Protein AF-A0A967K1J8-F1 (afdb_monomer_lite)

Sequence (116 aa):
ISIGDIRRVLVDDLGLTPDRAVLALVSGEAIGPVQGGARALARAIVLSADTVMMPAFTYQTQVVPQVGPPQNALAYGEGSAQNSRATFFRPGLSVHPDCGSVAEALRCEKGVLRSL

Radius of gyration: 17.75 Å; chains: 1; bounding box: 37×30×50 Å

Foldseek 3Di:
DELVVLLCCCCVVVVQAQADADEDQDDQVVVPDYDVGLLSNLVSVVVRYNHYHYDQDDCLQDAAAQDDDPDPPGDHNPGPVSNVRRDDDDLPDHRDCVSPPNSRSNSPDPPDDDDD

pLDDT: mean 94.14, std 2.54, range [81.38, 97.88]

Secondary structure (DSSP, 8-state):
--HHHHHHHHHHTT---TT-EEE----HHHH---TTHHHHHHHHHHTTSSEEE-----GGG----SS--TTSS--TTTTHHHHTTPPPP-TTSPPPGGG-HHHHHHHTSTT-----

Structure (mmCIF, N/CA/C/O backbone):
data_AF-A0A967K1J8-F1
#
_entry.id   AF-A0A967K1J8-F1
#
loop_
_atom_site.group_PDB
_atom_site.id
_atom_site.type_symbol
_atom_site.label_atom_id
_atom_site.label_alt_id
_atom_site.label_comp_id
_atom_site.label_asym_id
_atom_site.label_entity_id
_atom_site.label_seq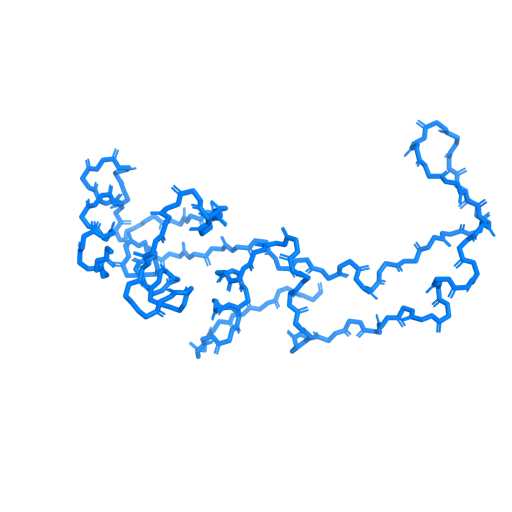_id
_atom_site.pdbx_PDB_ins_code
_atom_site.Cartn_x
_atom_site.Cartn_y
_atom_site.Cartn_z
_atom_site.occupancy
_atom_site.B_iso_or_equiv
_atom_site.auth_seq_id
_atom_site.auth_comp_id
_atom_site.auth_asym_id
_atom_site.auth_atom_id
_atom_site.pdbx_PDB_model_num
ATOM 1 N N . ILE A 1 1 ? 4.561 6.809 19.000 1.00 89.38 1 ILE A N 1
ATOM 2 C CA . ILE A 1 1 ? 3.108 7.102 18.893 1.00 89.38 1 ILE A CA 1
ATOM 3 C C . ILE A 1 1 ? 2.322 5.796 19.035 1.00 89.38 1 ILE A C 1
ATOM 5 O O . ILE A 1 1 ? 2.764 4.790 18.481 1.00 89.38 1 ILE A O 1
ATOM 9 N N . SER A 1 2 ? 1.236 5.766 19.816 1.00 92.81 2 SER A N 1
ATOM 10 C CA . SER A 1 2 ? 0.394 4.567 19.986 1.00 92.81 2 SER A CA 1
ATOM 11 C C . SER A 1 2 ? -0.724 4.485 18.935 1.00 92.81 2 SER A C 1
ATOM 13 O O . SER A 1 2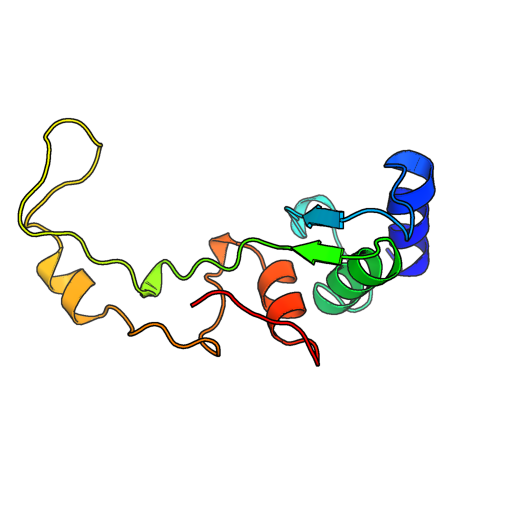 ? -1.038 5.470 18.268 1.00 92.81 2 SER A O 1
ATOM 15 N N . ILE A 1 3 ? -1.377 3.323 18.813 1.00 91.50 3 ILE A N 1
ATOM 16 C CA . ILE A 1 3 ? -2.556 3.163 17.942 1.00 91.50 3 ILE A CA 1
ATOM 17 C C . ILE A 1 3 ? -3.709 4.096 18.348 1.00 91.50 3 ILE A C 1
ATOM 19 O O . ILE A 1 3 ? -4.408 4.618 17.484 1.00 91.50 3 ILE A O 1
ATOM 23 N N . GLY A 1 4 ? -3.890 4.331 19.652 1.00 91.31 4 GLY A N 1
ATOM 24 C CA . GLY A 1 4 ? -4.927 5.222 20.171 1.00 91.31 4 GLY A CA 1
ATOM 25 C C . GLY A 1 4 ? -4.672 6.678 19.793 1.00 91.31 4 GLY A C 1
ATOM 26 O O . GLY A 1 4 ? -5.602 7.375 19.399 1.00 91.31 4 GLY A O 1
ATOM 27 N N . ASP A 1 5 ? -3.407 7.107 19.831 1.00 93.31 5 ASP A N 1
ATOM 28 C CA . ASP A 1 5 ? -3.021 8.456 19.406 1.00 93.31 5 ASP A CA 1
ATOM 29 C C . ASP A 1 5 ? -3.284 8.681 17.920 1.00 93.31 5 ASP A C 1
ATOM 31 O O . ASP A 1 5 ? -3.845 9.707 17.548 1.00 93.31 5 ASP A O 1
ATOM 35 N N . ILE A 1 6 ? -2.928 7.703 17.081 1.00 93.75 6 ILE A N 1
ATOM 36 C CA . ILE A 1 6 ? -3.160 7.777 15.634 1.00 93.75 6 ILE A CA 1
ATOM 37 C C . ILE A 1 6 ? -4.657 7.865 15.349 1.00 93.75 6 ILE A C 1
ATOM 39 O O . ILE A 1 6 ? -5.081 8.738 14.602 1.00 93.75 6 ILE A O 1
ATOM 43 N N . ARG A 1 7 ? -5.469 6.994 15.962 1.00 93.50 7 ARG A N 1
ATOM 44 C CA . ARG A 1 7 ? -6.923 7.002 15.744 1.00 93.50 7 ARG A CA 1
ATOM 45 C C . ARG A 1 7 ? -7.551 8.335 16.123 1.00 93.50 7 ARG A C 1
ATOM 47 O O . ARG A 1 7 ? -8.409 8.802 15.386 1.00 93.50 7 ARG A O 1
ATOM 54 N N . ARG A 1 8 ? -7.105 8.943 17.225 1.00 93.81 8 ARG A N 1
ATOM 55 C CA . ARG A 1 8 ? -7.570 10.266 17.645 1.00 93.81 8 ARG A CA 1
ATOM 56 C C . ARG A 1 8 ? -7.299 11.313 16.571 1.00 93.81 8 ARG A C 1
ATOM 58 O O . ARG A 1 8 ? -8.232 11.963 16.145 1.00 93.81 8 ARG A O 1
ATOM 65 N N . VAL A 1 9 ? -6.067 11.406 16.069 1.00 94.00 9 VAL A N 1
ATOM 66 C CA . VAL A 1 9 ? -5.713 12.357 14.995 1.00 94.00 9 VAL A CA 1
ATOM 67 C C . VAL A 1 9 ? -6.525 12.094 13.721 1.00 94.00 9 VAL A C 1
ATOM 69 O O . VAL A 1 9 ? -7.032 13.022 13.100 1.00 94.00 9 VAL A O 1
ATOM 72 N N . LEU A 1 10 ? -6.700 10.825 13.335 1.00 93.75 10 LEU A N 1
ATOM 73 C CA . LEU A 1 10 ? -7.503 10.47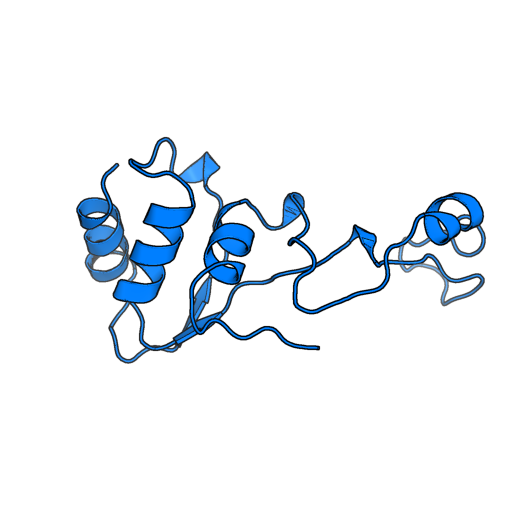3 12.159 1.00 93.75 10 LEU A CA 1
ATOM 74 C C . LEU A 1 10 ? -8.966 10.936 12.294 1.00 93.75 10 LEU A C 1
ATOM 76 O O . LEU A 1 10 ? -9.547 11.394 11.316 1.00 93.75 10 LEU A O 1
ATOM 80 N N . VAL A 1 11 ? -9.562 10.807 13.480 1.00 92.62 11 VAL A N 1
ATOM 81 C CA . VAL A 1 11 ? -10.966 11.175 13.718 1.00 92.62 11 VAL A CA 1
ATOM 82 C C . VAL A 1 11 ? -11.112 12.677 13.954 1.00 92.62 11 VAL A C 1
ATOM 84 O O . VAL A 1 11 ? -11.910 13.322 13.282 1.00 92.62 11 VAL A O 1
ATOM 87 N N . ASP A 1 12 ? -10.331 13.231 14.874 1.00 94.75 12 ASP A N 1
ATOM 88 C CA . ASP A 1 12 ? -10.507 14.593 15.376 1.00 94.75 12 ASP A CA 1
ATOM 89 C C . ASP A 1 12 ? -9.953 15.632 14.391 1.00 94.75 12 ASP A C 1
ATOM 91 O O . ASP A 1 12 ? -10.607 16.642 14.136 1.00 94.75 12 ASP A O 1
ATOM 95 N N . ASP A 1 13 ? -8.789 15.363 13.789 1.00 93.75 13 ASP A N 1
ATOM 96 C CA . ASP A 1 13 ? -8.106 16.335 12.927 1.00 93.75 13 ASP A CA 1
ATOM 97 C C . ASP A 1 13 ? -8.420 16.108 11.441 1.00 93.75 13 ASP A C 1
ATOM 99 O O . ASP A 1 13 ? -8.579 17.065 10.682 1.00 93.75 13 ASP A O 1
ATOM 103 N N . LEU A 1 14 ? -8.514 14.843 11.007 1.00 90.69 14 LEU A N 1
ATOM 104 C CA . LEU A 1 14 ? -8.815 14.492 9.609 1.00 90.69 14 LEU A CA 1
ATOM 105 C C . LEU A 1 14 ? -10.295 14.178 9.351 1.00 90.69 14 LEU A C 1
ATOM 107 O O . LEU A 1 14 ? -10.681 13.992 8.194 1.00 90.69 14 LEU A O 1
ATOM 111 N N . GLY A 1 15 ? -11.132 14.129 10.391 1.00 91.00 15 GLY A N 1
ATOM 112 C CA . GLY A 1 15 ? -12.573 13.930 10.244 1.00 91.00 15 GLY A CA 1
ATOM 113 C C . GLY A 1 15 ? -12.960 12.559 9.686 1.00 91.00 15 GLY A C 1
ATOM 114 O O . GLY A 1 15 ? -14.010 12.443 9.046 1.00 91.00 15 GLY A O 1
ATOM 115 N N . LEU A 1 16 ? -12.119 11.528 9.859 1.00 92.12 16 LEU A N 1
ATOM 116 C CA . LEU A 1 16 ? -12.485 10.168 9.470 1.00 92.12 16 LEU A CA 1
ATOM 117 C C . LEU A 1 16 ? -13.596 9.663 10.385 1.00 92.12 16 LEU A C 1
ATOM 119 O O . LEU A 1 16 ? -13.484 9.687 11.611 1.00 92.12 16 LEU A O 1
ATOM 123 N N . THR A 1 17 ? -14.654 9.163 9.762 1.00 87.12 17 THR A N 1
ATOM 124 C CA . THR A 1 17 ? -15.795 8.572 10.445 1.00 87.12 17 THR A CA 1
ATOM 125 C C . THR A 1 17 ? -16.011 7.133 9.958 1.00 87.12 17 THR A C 1
ATOM 127 O O . THR A 1 17 ? -15.702 6.826 8.800 1.00 87.12 17 THR A O 1
ATOM 130 N N . PRO A 1 18 ? -16.540 6.228 10.809 1.00 81.38 18 PRO A N 1
ATOM 131 C CA . PRO A 1 18 ? -16.704 4.808 10.477 1.00 81.38 18 PRO A CA 1
ATOM 132 C C . PRO A 1 18 ? -17.725 4.488 9.375 1.00 81.38 18 PRO A C 1
ATOM 134 O O . PRO A 1 18 ? -18.027 3.322 9.184 1.00 81.38 18 PRO A O 1
ATOM 137 N N . ASP A 1 19 ? -18.288 5.488 8.699 1.00 88.94 19 ASP A N 1
ATOM 138 C CA . ASP A 1 19 ? -19.220 5.385 7.569 1.00 88.94 19 ASP A CA 1
ATOM 139 C C . ASP A 1 19 ? -18.578 5.800 6.231 1.00 88.94 19 ASP A C 1
ATOM 141 O O . ASP A 1 19 ? -19.235 5.790 5.189 1.00 88.94 19 ASP A O 1
ATOM 145 N N . ARG A 1 20 ? -17.292 6.180 6.231 1.00 90.44 20 ARG A N 1
ATOM 146 C CA . ARG A 1 20 ? -16.583 6.627 5.025 1.00 90.44 20 ARG A CA 1
ATOM 147 C C . ARG A 1 20 ? -15.694 5.543 4.437 1.00 90.44 20 ARG A C 1
ATOM 149 O O . ARG A 1 20 ? -14.934 4.884 5.145 1.00 90.44 20 ARG A O 1
ATOM 156 N N . ALA A 1 21 ? -15.714 5.450 3.111 1.00 94.94 21 ALA A N 1
ATOM 157 C CA . ALA A 1 21 ? -14.688 4.760 2.345 1.00 94.94 21 ALA A CA 1
ATOM 158 C C . ALA A 1 21 ? -13.506 5.705 2.082 1.00 94.94 21 ALA A C 1
ATOM 160 O O . ALA A 1 21 ? -13.702 6.850 1.670 1.00 94.94 21 ALA A O 1
ATOM 161 N N . VAL A 1 22 ? -12.279 5.230 2.296 1.00 95.56 22 VAL A N 1
ATOM 162 C CA . VAL A 1 22 ? -11.055 6.021 2.123 1.00 95.56 22 VAL A CA 1
ATOM 163 C C . VAL A 1 22 ? -10.053 5.320 1.211 1.00 95.56 22 VAL A C 1
ATOM 165 O O . VAL A 1 22 ? -9.811 4.118 1.322 1.00 95.56 22 VAL A O 1
ATOM 168 N N . LEU A 1 23 ? -9.425 6.101 0.331 1.00 96.56 23 LEU A N 1
ATOM 169 C CA . LEU A 1 23 ? -8.186 5.724 -0.343 1.00 96.56 23 LEU A CA 1
ATOM 170 C C . LEU A 1 23 ? -7.020 6.300 0.470 1.00 96.56 23 LEU A C 1
ATOM 172 O O . LEU A 1 23 ? -6.859 7.517 0.539 1.00 96.56 23 LEU A O 1
ATOM 176 N N . ALA A 1 24 ? -6.224 5.441 1.098 1.00 95.69 24 ALA A N 1
ATOM 177 C CA . ALA A 1 24 ? -5.143 5.853 1.984 1.00 95.69 24 ALA A CA 1
ATOM 178 C C . ALA A 1 24 ? -3.772 5.771 1.292 1.00 95.69 24 ALA A C 1
ATOM 180 O O . ALA A 1 24 ? -3.391 4.744 0.728 1.00 95.69 24 ALA A O 1
ATOM 181 N N . LEU A 1 25 ? -3.012 6.863 1.390 1.00 94.69 25 LEU A N 1
ATOM 182 C CA . LEU A 1 25 ? -1.612 6.984 0.982 1.00 94.69 25 LEU A CA 1
ATOM 183 C C . LEU A 1 25 ? -0.810 7.356 2.226 1.00 94.69 25 LEU A C 1
ATOM 185 O O . LEU A 1 25 ? -1.090 8.376 2.853 1.00 94.69 25 LEU A O 1
ATOM 189 N N . VAL A 1 26 ? 0.143 6.514 2.620 1.00 94.06 26 VAL A N 1
ATOM 190 C CA . VAL A 1 26 ? 0.765 6.623 3.943 1.00 94.06 26 VAL A CA 1
ATOM 191 C C . VAL A 1 26 ? 2.281 6.608 3.831 1.00 94.06 26 VAL A C 1
ATOM 193 O O . VAL A 1 26 ? 2.869 5.610 3.422 1.00 94.06 26 VAL A O 1
ATOM 196 N N . SER A 1 27 ? 2.913 7.694 4.278 1.00 91.31 27 SER A N 1
ATOM 197 C CA . SER A 1 27 ? 4.350 7.725 4.551 1.00 91.31 27 SER A CA 1
ATOM 198 C C . SER A 1 27 ? 4.590 7.429 6.030 1.00 91.31 27 SER A C 1
ATOM 200 O O . SER A 1 27 ? 4.333 8.266 6.894 1.00 91.31 27 SER A O 1
ATOM 202 N N . GLY A 1 28 ? 5.073 6.221 6.331 1.00 87.38 28 GLY A N 1
ATOM 203 C CA . GLY A 1 28 ? 5.424 5.841 7.703 1.00 87.38 28 GLY A CA 1
ATOM 204 C C . GLY A 1 28 ? 6.577 6.675 8.271 1.00 87.38 28 GLY A C 1
ATOM 205 O O . GLY A 1 28 ? 6.591 6.969 9.462 1.00 87.38 28 GLY A O 1
ATOM 206 N N . GLU A 1 29 ? 7.507 7.107 7.418 1.00 88.44 29 GLU A N 1
ATOM 207 C CA . GLU A 1 29 ? 8.645 7.942 7.816 1.00 88.44 29 GLU A CA 1
ATOM 208 C C . GLU A 1 29 ? 8.201 9.323 8.303 1.00 88.44 29 GLU A C 1
ATOM 210 O O . GLU A 1 29 ? 8.685 9.789 9.331 1.00 88.44 29 GLU A O 1
ATOM 215 N N . ALA A 1 30 ? 7.224 9.940 7.626 1.00 90.50 30 ALA A N 1
ATOM 216 C CA . ALA A 1 30 ? 6.690 11.249 8.009 1.00 90.50 30 ALA A CA 1
ATOM 217 C C . ALA A 1 30 ? 5.954 11.231 9.362 1.00 90.50 30 ALA A C 1
ATOM 219 O O . ALA A 1 30 ? 5.878 12.252 10.040 1.00 90.50 30 ALA A O 1
ATOM 220 N N . ILE A 1 31 ? 5.420 10.073 9.763 1.00 90.38 31 ILE A N 1
ATOM 221 C CA . ILE A 1 31 ? 4.740 9.878 11.054 1.00 90.38 31 ILE A CA 1
ATOM 222 C C . ILE A 1 31 ? 5.755 9.624 12.181 1.00 90.38 31 ILE A C 1
ATOM 224 O O . ILE A 1 31 ? 5.501 9.945 13.343 1.00 90.38 31 ILE A O 1
ATOM 228 N N . GLY A 1 32 ? 6.912 9.046 11.850 1.00 91.00 32 GLY A N 1
ATOM 229 C CA . GLY A 1 32 ? 7.933 8.652 12.812 1.00 91.00 32 GLY A CA 1
ATOM 230 C C . GLY A 1 32 ? 7.610 7.341 13.551 1.00 91.00 32 GLY A C 1
ATOM 231 O O . GLY A 1 32 ? 6.764 6.553 13.121 1.00 91.00 32 GLY A O 1
ATOM 232 N N . PRO A 1 33 ? 8.301 7.051 14.670 1.00 92.69 33 PRO A N 1
ATOM 233 C CA . PRO A 1 33 ? 8.184 5.764 15.355 1.00 92.69 33 PRO A CA 1
ATOM 234 C C . PRO A 1 33 ? 6.777 5.478 15.916 1.00 92.69 33 PRO A C 1
ATOM 236 O O . PRO A 1 33 ? 6.295 6.119 16.862 1.00 92.69 33 PRO A O 1
ATOM 239 N N . VAL A 1 34 ? 6.136 4.435 15.383 1.00 94.81 34 VAL A N 1
ATOM 240 C CA . VAL A 1 34 ? 4.846 3.903 15.850 1.00 94.81 34 VAL A CA 1
ATOM 241 C C . VAL A 1 34 ? 5.066 2.611 16.634 1.00 94.81 34 VAL A C 1
ATOM 243 O O . VAL A 1 34 ? 5.757 1.701 16.176 1.00 94.81 34 VAL A O 1
ATOM 246 N N . GLN A 1 35 ? 4.451 2.497 17.812 1.00 95.31 35 GLN A N 1
ATOM 247 C CA . GLN A 1 35 ? 4.458 1.255 18.587 1.00 95.31 35 GLN A CA 1
ATOM 248 C C . GLN A 1 35 ? 3.736 0.154 17.795 1.00 95.31 35 GLN A C 1
ATOM 250 O O . GLN A 1 35 ? 2.563 0.297 17.462 1.00 95.31 35 GLN A O 1
ATOM 255 N N . GLY A 1 36 ? 4.440 -0.935 17.470 1.00 93.69 36 GLY A N 1
ATOM 256 C CA . GLY A 1 36 ? 3.924 -1.998 16.594 1.00 93.69 36 GLY A CA 1
ATOM 257 C C . GLY A 1 36 ? 4.069 -1.722 15.087 1.00 93.69 36 GLY A C 1
ATOM 258 O O . GLY A 1 36 ? 3.599 -2.521 14.275 1.00 93.69 36 GLY A O 1
ATOM 259 N N . GLY A 1 37 ? 4.736 -0.626 14.708 1.00 95.19 37 GLY A N 1
ATOM 260 C CA . GLY A 1 37 ? 5.155 -0.329 13.337 1.00 95.19 37 GLY A CA 1
ATOM 261 C C . GLY A 1 37 ? 4.012 -0.225 12.323 1.00 95.19 37 GLY A C 1
ATOM 262 O O . GLY A 1 37 ? 2.889 0.167 12.646 1.00 95.19 37 GLY A O 1
ATOM 263 N N . ALA A 1 38 ? 4.306 -0.602 11.077 1.00 95.69 38 ALA A N 1
ATOM 264 C CA . ALA A 1 38 ? 3.387 -0.487 9.943 1.00 95.69 38 ALA A CA 1
ATOM 265 C C . ALA A 1 38 ? 2.054 -1.224 10.154 1.00 95.69 38 ALA A C 1
ATOM 267 O O . ALA A 1 38 ? 1.003 -0.735 9.744 1.00 95.69 38 ALA A O 1
ATOM 268 N N . ARG A 1 39 ? 2.076 -2.370 10.845 1.00 95.38 39 ARG A N 1
ATOM 269 C CA . ARG A 1 39 ? 0.868 -3.153 11.134 1.00 95.38 39 ARG A CA 1
ATOM 270 C C . ARG A 1 39 ? -0.075 -2.432 12.093 1.00 95.38 39 ARG A C 1
ATOM 272 O O . ARG A 1 39 ? -1.284 -2.434 11.879 1.00 95.38 39 ARG A O 1
ATOM 279 N N . ALA A 1 40 ? 0.465 -1.802 13.136 1.00 94.81 40 ALA A N 1
ATOM 280 C CA . ALA A 1 40 ? -0.340 -1.010 14.063 1.00 94.81 40 ALA A CA 1
ATOM 281 C C . ALA A 1 40 ? -0.959 0.209 13.366 1.00 94.81 40 ALA A C 1
ATOM 283 O O . ALA A 1 40 ? -2.128 0.514 13.594 1.00 94.81 40 ALA A O 1
ATOM 284 N N . LEU A 1 41 ? -0.206 0.853 12.472 1.00 95.50 41 LEU A N 1
ATOM 285 C CA . LEU A 1 41 ? -0.686 1.982 11.680 1.00 95.50 41 LEU A CA 1
ATOM 286 C C . LEU A 1 41 ? -1.791 1.576 10.688 1.00 95.50 41 LEU A C 1
ATOM 288 O O . LEU A 1 41 ? -2.838 2.218 10.659 1.00 95.50 41 LEU A O 1
ATOM 292 N N . ALA A 1 42 ? -1.622 0.473 9.950 1.00 95.50 42 ALA A N 1
ATOM 293 C CA . ALA A 1 42 ? -2.664 -0.060 9.066 1.00 95.50 42 ALA A CA 1
ATOM 294 C C . ALA A 1 42 ? -3.957 -0.372 9.841 1.00 95.50 42 ALA A C 1
ATOM 296 O O . ALA A 1 42 ? -5.048 0.012 9.423 1.00 95.50 42 ALA A O 1
ATOM 297 N N . ARG A 1 43 ? -3.836 -0.998 11.019 1.00 93.56 43 ARG A N 1
ATOM 298 C CA . ARG A 1 43 ? -4.979 -1.272 11.903 1.00 93.56 43 ARG A CA 1
ATOM 299 C C . ARG A 1 43 ? -5.650 -0.005 12.415 1.00 93.56 43 ARG A C 1
ATOM 301 O O . ARG A 1 43 ? -6.871 0.018 12.491 1.00 93.56 43 ARG A O 1
ATOM 308 N N . ALA A 1 44 ? -4.885 1.032 12.759 1.00 94.19 44 ALA A N 1
ATOM 309 C CA . ALA A 1 44 ? -5.447 2.314 13.179 1.00 94.19 44 ALA A CA 1
ATOM 310 C C . ALA A 1 44 ? -6.386 2.879 12.105 1.00 94.19 44 ALA A C 1
ATOM 312 O O . ALA A 1 44 ? -7.503 3.267 12.425 1.00 94.19 44 ALA A O 1
ATOM 313 N N . ILE A 1 45 ? -5.946 2.851 10.842 1.00 94.44 45 ILE A N 1
ATOM 314 C CA . ILE A 1 45 ? -6.703 3.357 9.691 1.00 94.44 45 ILE A CA 1
ATOM 315 C C . ILE A 1 45 ? -7.971 2.524 9.467 1.00 94.44 45 ILE A C 1
ATOM 317 O O . ILE A 1 45 ? -9.055 3.089 9.359 1.00 94.44 45 ILE A O 1
ATOM 321 N N . VAL A 1 46 ? -7.855 1.191 9.470 1.00 93.56 46 VAL A N 1
ATOM 322 C CA . VAL A 1 46 ? -9.007 0.278 9.321 1.00 93.56 46 VAL A CA 1
ATOM 323 C C . VAL A 1 46 ? -10.035 0.462 10.440 1.00 93.56 46 VAL A C 1
ATOM 325 O O . VAL A 1 46 ? -11.226 0.365 10.197 1.00 93.56 46 VAL A O 1
ATOM 328 N N . LEU A 1 47 ? -9.604 0.767 11.665 1.00 92.38 47 LEU A N 1
ATOM 329 C CA . LEU A 1 47 ? -10.511 1.016 12.791 1.00 92.38 47 LEU A CA 1
ATOM 330 C C . LEU A 1 47 ? -11.136 2.424 12.792 1.00 92.38 47 LEU A C 1
ATOM 332 O O . LEU A 1 47 ? -11.913 2.731 13.702 1.00 92.38 47 LEU A O 1
ATOM 336 N N . SER A 1 48 ? -10.758 3.292 11.854 1.00 93.88 48 SER A N 1
ATOM 337 C CA . SER A 1 48 ? -11.231 4.680 11.764 1.00 93.88 48 SER A CA 1
ATOM 338 C C . SER A 1 48 ? -12.131 4.942 10.550 1.00 93.88 48 SER A C 1
ATOM 340 O O . SER A 1 48 ? -12.698 6.025 10.462 1.00 93.88 48 SER A O 1
ATOM 342 N N . ALA A 1 49 ? -12.285 3.982 9.636 1.00 93.81 49 ALA A N 1
ATOM 343 C CA . ALA A 1 49 ? -13.083 4.106 8.416 1.00 93.81 49 ALA A CA 1
ATOM 344 C C . ALA A 1 49 ? -13.908 2.832 8.172 1.00 93.81 49 ALA A C 1
ATOM 346 O O . ALA A 1 49 ? -13.558 1.772 8.685 1.00 93.81 49 ALA A O 1
ATOM 347 N N . ASP A 1 50 ? -14.973 2.930 7.373 1.00 93.31 50 A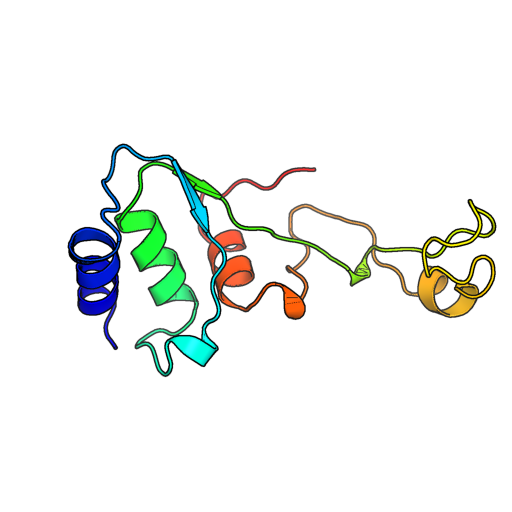SP A N 1
ATOM 348 C CA . ASP A 1 50 ? -15.788 1.769 6.982 1.00 93.31 50 ASP A CA 1
ATOM 349 C C . ASP A 1 50 ? -15.020 0.855 6.017 1.00 93.31 50 ASP A C 1
ATOM 351 O O . ASP A 1 50 ? -14.886 -0.352 6.206 1.00 93.31 50 ASP A O 1
ATOM 355 N N . THR A 1 51 ? -14.465 1.471 4.974 1.00 94.75 51 THR A N 1
ATOM 356 C CA . THR A 1 51 ? -13.771 0.784 3.888 1.00 94.75 51 THR A CA 1
ATOM 357 C C . THR A 1 51 ? -12.433 1.465 3.642 1.00 94.75 51 THR A C 1
ATOM 359 O O . THR A 1 51 ? -12.362 2.684 3.505 1.00 94.75 51 THR A O 1
ATOM 362 N N . VAL A 1 52 ? -11.358 0.681 3.541 1.00 96.25 52 VAL A N 1
ATOM 363 C CA . VAL A 1 52 ? -10.007 1.190 3.274 1.00 96.25 52 VAL A CA 1
ATOM 364 C C . VAL A 1 52 ? -9.454 0.549 2.012 1.00 96.25 52 VAL A C 1
ATOM 366 O O . VAL A 1 52 ? -9.391 -0.674 1.899 1.00 96.25 52 VAL A O 1
ATOM 369 N N . MET A 1 53 ? -8.988 1.382 1.089 1.00 97.38 53 MET A N 1
ATOM 370 C CA . MET A 1 53 ? -8.225 0.971 -0.083 1.00 97.38 53 MET A CA 1
ATOM 371 C C . MET A 1 53 ? -6.834 1.605 -0.030 1.00 97.38 53 MET A C 1
ATOM 373 O O . MET A 1 53 ? -6.699 2.785 0.281 1.00 97.38 53 MET A O 1
ATOM 377 N N . MET A 1 54 ? -5.792 0.837 -0.348 1.00 97.88 54 MET A N 1
ATOM 378 C CA . MET A 1 54 ? -4.426 1.348 -0.508 1.00 97.88 54 MET A CA 1
ATOM 379 C C . MET A 1 54 ? -3.845 0.857 -1.835 1.00 97.88 54 MET A C 1
ATOM 381 O O . MET A 1 54 ? -4.078 -0.300 -2.201 1.00 97.88 54 MET A O 1
ATOM 385 N N . PRO A 1 55 ? -3.061 1.683 -2.548 1.00 96.81 55 PRO A N 1
ATOM 386 C CA . PRO A 1 55 ? -2.298 1.210 -3.693 1.00 96.81 55 PRO A CA 1
ATOM 387 C C . PRO A 1 55 ? -1.325 0.099 -3.291 1.00 96.81 55 PRO A C 1
ATOM 389 O O . PRO A 1 55 ? -0.529 0.245 -2.367 1.00 96.81 55 PRO A O 1
ATOM 392 N N . ALA A 1 56 ? -1.390 -1.015 -4.014 1.00 96.62 56 ALA A N 1
ATOM 393 C CA . ALA A 1 56 ? -0.593 -2.215 -3.778 1.00 96.62 56 ALA A CA 1
ATOM 394 C C . ALA A 1 56 ? 0.171 -2.597 -5.055 1.00 96.62 56 ALA A C 1
ATOM 396 O O . ALA A 1 56 ? 0.053 -3.725 -5.545 1.00 96.62 56 ALA A O 1
ATOM 397 N N . PHE A 1 57 ? 0.894 -1.639 -5.643 1.00 96.94 57 PHE A N 1
ATOM 398 C CA . PHE A 1 57 ? 1.584 -1.843 -6.917 1.00 96.94 57 PHE A CA 1
ATOM 399 C C . PHE A 1 57 ? 2.748 -2.831 -6.790 1.00 96.94 57 PHE A C 1
ATOM 401 O O . PHE A 1 57 ? 3.337 -3.010 -5.725 1.00 96.94 57 PHE A O 1
ATOM 408 N N . THR A 1 58 ? 3.076 -3.484 -7.903 1.00 96.69 58 THR A N 1
ATOM 409 C CA . THR A 1 58 ? 4.161 -4.467 -8.002 1.00 96.69 58 THR A CA 1
ATOM 410 C C . THR A 1 58 ? 5.069 -4.115 -9.169 1.00 96.69 58 THR A C 1
ATOM 412 O O . THR A 1 58 ? 4.998 -4.734 -10.224 1.00 96.69 58 THR A O 1
ATOM 415 N N . TYR A 1 59 ? 5.926 -3.105 -9.022 1.00 95.06 59 TYR A N 1
ATOM 416 C CA . TYR A 1 59 ? 6.809 -2.671 -10.114 1.00 95.06 59 TYR A CA 1
ATOM 417 C C . TYR A 1 59 ? 7.750 -3.781 -10.601 1.00 95.06 59 TYR A C 1
ATOM 419 O O . TYR A 1 59 ? 8.108 -3.816 -11.773 1.00 95.06 59 TYR A O 1
ATOM 427 N N . GLN A 1 60 ? 8.030 -4.778 -9.758 1.00 95.25 60 GLN A N 1
ATOM 428 C CA . GLN A 1 60 ? 8.747 -5.997 -10.134 1.00 95.25 60 GLN A CA 1
ATOM 429 C C . GLN A 1 60 ? 8.035 -6.871 -11.191 1.00 95.25 60 GLN A C 1
ATOM 431 O O . GLN A 1 60 ? 8.623 -7.839 -11.672 1.00 95.25 60 GLN A O 1
ATOM 436 N N . THR A 1 61 ? 6.777 -6.581 -11.539 1.00 96.50 61 THR A N 1
ATOM 437 C CA . THR A 1 61 ? 6.035 -7.262 -12.616 1.00 96.50 61 THR A CA 1
ATOM 438 C C . THR A 1 61 ? 6.031 -6.470 -13.921 1.00 96.50 61 THR A C 1
ATOM 440 O O . THR A 1 61 ? 5.487 -6.944 -14.916 1.00 96.50 61 THR A O 1
ATOM 443 N N . GLN A 1 62 ? 6.567 -5.246 -13.926 1.00 94.94 62 GLN A N 1
ATOM 444 C CA . GLN A 1 62 ? 6.575 -4.403 -15.115 1.00 94.94 62 GLN A CA 1
ATOM 445 C C . GLN A 1 62 ? 7.582 -4.916 -16.144 1.00 94.94 62 GLN A C 1
ATOM 447 O O . GLN A 1 62 ? 8.643 -5.441 -15.807 1.00 94.94 62 GLN A O 1
ATOM 452 N N . VAL A 1 63 ? 7.233 -4.727 -17.414 1.00 95.62 63 VAL A N 1
ATOM 453 C CA . VAL A 1 63 ? 8.096 -5.004 -18.560 1.00 95.62 63 VAL A CA 1
ATOM 454 C C . VAL A 1 63 ? 8.184 -3.762 -19.431 1.00 95.62 63 VAL A C 1
ATOM 456 O O . VAL A 1 63 ? 7.206 -3.028 -19.578 1.00 95.62 63 VAL A O 1
ATOM 459 N N . VAL A 1 64 ? 9.344 -3.545 -20.040 1.00 96.12 64 VAL A N 1
ATOM 460 C CA . VAL A 1 64 ? 9.534 -2.519 -21.065 1.00 96.12 64 VAL A CA 1
ATOM 461 C C . VAL A 1 64 ? 9.206 -3.136 -22.426 1.00 96.12 64 VAL A C 1
ATOM 463 O O . VAL A 1 64 ? 9.868 -4.099 -22.833 1.00 96.12 64 VAL A O 1
ATOM 466 N N . PRO A 1 65 ? 8.194 -2.633 -23.151 1.00 95.19 65 PRO A N 1
ATOM 467 C CA . PRO A 1 65 ? 7.853 -3.157 -24.466 1.00 95.19 65 PRO A CA 1
ATOM 468 C C . PRO A 1 65 ? 8.973 -2.931 -25.491 1.00 95.19 65 PRO A C 1
ATOM 470 O O . PRO A 1 65 ? 9.842 -2.076 -25.324 1.00 95.19 65 PRO A O 1
ATOM 473 N N . GLN A 1 66 ? 8.929 -3.680 -26.593 1.00 95.25 66 GLN A N 1
ATOM 474 C CA . GLN A 1 66 ? 9.889 -3.508 -27.692 1.00 95.25 66 GLN A CA 1
ATOM 475 C C . GLN A 1 66 ? 9.657 -2.220 -28.486 1.00 95.25 66 GLN A C 1
ATOM 477 O O . GLN A 1 66 ? 10.600 -1.635 -29.001 1.00 95.25 66 GLN A O 1
ATOM 482 N N . VAL A 1 67 ? 8.404 -1.775 -28.569 1.00 96.12 67 VAL A N 1
ATOM 483 C CA . VAL A 1 67 ? 7.987 -0.581 -29.307 1.00 96.12 67 VAL A CA 1
ATOM 484 C C . VAL A 1 67 ? 6.860 0.124 -28.561 1.00 96.12 67 VAL A C 1
ATOM 486 O O . VAL A 1 67 ? 6.106 -0.511 -27.819 1.00 96.12 67 VAL A O 1
ATOM 489 N N . GLY A 1 68 ? 6.715 1.424 -28.792 1.00 94.69 68 GLY A N 1
ATOM 490 C CA . GLY A 1 68 ? 5.584 2.203 -28.310 1.00 94.69 68 GLY A CA 1
ATOM 491 C C . GLY A 1 68 ? 5.671 3.670 -28.727 1.00 94.69 68 GLY A C 1
ATOM 492 O O . GLY A 1 68 ? 6.545 4.029 -29.521 1.00 94.69 68 GLY A O 1
ATOM 493 N N . PRO A 1 69 ? 4.724 4.506 -28.272 1.00 96.69 69 PRO A N 1
ATOM 494 C CA . PRO A 1 69 ? 4.640 5.900 -28.686 1.00 96.69 69 PRO A CA 1
ATOM 495 C C . PRO A 1 69 ? 5.889 6.692 -28.268 1.00 96.69 69 PRO A C 1
ATOM 497 O O . PRO A 1 69 ? 6.397 6.494 -27.164 1.00 96.69 69 PRO A O 1
ATOM 500 N N . PRO A 1 70 ? 6.377 7.615 -29.115 1.00 94.75 70 PRO A N 1
ATOM 501 C CA . PRO A 1 70 ? 7.481 8.485 -28.733 1.00 94.75 70 PRO A CA 1
ATOM 502 C C . PRO A 1 70 ? 7.058 9.442 -27.602 1.00 94.75 70 PRO A C 1
ATOM 504 O O . PRO A 1 70 ? 5.874 9.698 -27.401 1.00 94.75 70 PRO A O 1
ATOM 507 N N . GLN A 1 71 ? 8.043 10.021 -26.905 1.00 93.44 71 GLN A N 1
ATOM 508 C CA . GLN A 1 71 ? 7.863 11.135 -25.951 1.00 93.44 71 GLN A CA 1
ATOM 509 C C . GLN A 1 71 ? 7.062 10.818 -24.668 1.00 93.44 71 GLN A C 1
ATOM 511 O O . GLN A 1 71 ? 6.523 11.726 -24.045 1.00 93.44 71 GLN A O 1
ATOM 516 N N . ASN A 1 72 ? 7.032 9.563 -24.205 1.00 94.00 72 ASN A N 1
ATOM 517 C CA . ASN A 1 72 ? 6.422 9.183 -22.917 1.00 94.00 72 ASN A CA 1
ATOM 518 C C . ASN A 1 72 ? 7.443 8.810 -21.824 1.00 94.00 72 ASN A C 1
ATOM 520 O O . ASN A 1 72 ? 7.101 8.124 -20.862 1.00 94.00 72 ASN A O 1
ATOM 524 N N . ALA A 1 73 ? 8.694 9.246 -21.999 1.00 93.75 73 ALA A N 1
ATOM 525 C CA . ALA A 1 73 ? 9.820 8.980 -21.103 1.00 93.75 73 ALA A CA 1
ATOM 526 C C . ALA A 1 73 ? 10.204 7.492 -20.936 1.00 93.75 73 ALA A C 1
ATOM 528 O O . ALA A 1 73 ? 10.961 7.165 -20.024 1.00 93.75 73 ALA A O 1
ATOM 529 N N . LEU A 1 74 ? 9.745 6.600 -21.824 1.00 93.88 74 LEU A N 1
ATOM 530 C CA . LEU A 1 74 ? 10.149 5.194 -21.843 1.00 93.88 74 LEU A CA 1
ATOM 531 C C . LEU A 1 74 ? 11.092 4.898 -23.021 1.00 93.88 74 LEU A C 1
ATOM 533 O O . LEU A 1 74 ? 10.766 5.172 -24.176 1.00 93.88 74 LEU A O 1
ATOM 537 N N . ALA A 1 75 ? 12.251 4.302 -22.733 1.00 93.62 75 ALA A N 1
ATOM 538 C CA . ALA A 1 75 ? 13.182 3.803 -23.745 1.00 93.62 75 ALA A CA 1
ATOM 539 C C . ALA A 1 75 ? 12.766 2.392 -24.196 1.00 93.62 75 ALA A C 1
ATOM 541 O O . ALA A 1 75 ? 13.085 1.386 -23.562 1.00 93.62 75 ALA A O 1
ATOM 542 N N . TYR A 1 76 ? 11.987 2.321 -25.274 1.00 95.06 76 TYR A N 1
ATOM 543 C CA . TYR A 1 76 ? 11.503 1.059 -25.836 1.00 95.06 76 TYR A CA 1
ATOM 544 C C . TYR A 1 76 ? 12.634 0.190 -26.400 1.00 95.06 76 TYR A C 1
ATOM 546 O O . TYR A 1 76 ? 13.631 0.698 -26.901 1.00 95.06 76 TYR A O 1
ATOM 554 N N . GLY A 1 77 ? 12.472 -1.134 -26.333 1.00 93.31 77 GLY A N 1
ATOM 555 C CA . GLY A 1 77 ? 13.449 -2.100 -26.859 1.00 93.31 77 GLY A CA 1
ATOM 556 C C . GLY A 1 77 ? 14.639 -2.382 -25.935 1.00 93.31 77 GLY A C 1
ATOM 557 O O . GLY A 1 77 ? 15.266 -3.433 -26.052 1.00 93.31 77 GLY A O 1
ATOM 558 N N . GLU A 1 78 ? 14.903 -1.523 -24.949 1.00 92.19 78 GLU A N 1
ATOM 559 C CA . GLU A 1 78 ? 16.102 -1.619 -24.102 1.00 92.19 78 GLU A CA 1
ATOM 560 C C . GLU A 1 78 ? 15.930 -2.505 -22.852 1.00 92.19 78 GLU A C 1
ATOM 562 O O . GLU A 1 78 ? 16.895 -2.812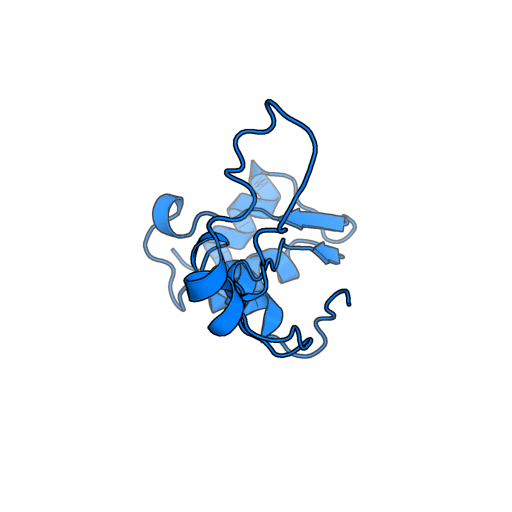 -22.155 1.00 92.19 78 GLU A O 1
ATOM 567 N N . GLY A 1 79 ? 14.720 -2.993 -22.564 1.00 93.56 79 GLY A N 1
ATOM 568 C CA . GLY A 1 79 ? 14.438 -3.710 -21.313 1.00 93.56 79 GLY A CA 1
ATOM 569 C C . GLY A 1 79 ? 14.693 -5.216 -21.302 1.00 93.56 79 GLY A C 1
ATOM 570 O O . GLY A 1 79 ? 14.271 -5.863 -20.353 1.00 93.56 79 GLY A O 1
ATOM 571 N N . SER A 1 80 ? 15.346 -5.819 -22.302 1.00 94.00 80 SER A N 1
ATOM 572 C CA . SER A 1 80 ? 15.471 -7.293 -22.405 1.00 94.00 80 SER A CA 1
ATOM 573 C C . SER A 1 80 ? 16.000 -7.959 -21.117 1.00 94.00 80 SER A C 1
ATOM 575 O O . SER A 1 80 ? 15.405 -8.906 -20.590 1.00 94.00 80 SER A O 1
ATOM 577 N N . ALA A 1 81 ? 17.068 -7.405 -20.533 1.00 93.38 81 ALA A N 1
ATOM 578 C CA . ALA A 1 81 ? 17.649 -7.924 -19.295 1.00 93.38 81 ALA A CA 1
ATOM 579 C C . ALA A 1 81 ? 16.733 -7.732 -18.069 1.00 93.38 81 ALA A C 1
ATOM 581 O O . ALA A 1 81 ? 16.700 -8.596 -17.196 1.00 93.38 81 ALA A O 1
ATOM 582 N N . GLN A 1 82 ? 15.970 -6.637 -18.001 1.00 93.00 82 GLN A N 1
ATOM 583 C CA . GLN A 1 82 ? 15.007 -6.391 -16.922 1.00 93.00 82 GLN A CA 1
ATOM 584 C C . GLN A 1 82 ? 13.771 -7.286 -17.071 1.00 93.00 82 GLN A C 1
ATOM 586 O O . GLN A 1 82 ? 13.364 -7.939 -16.114 1.00 93.00 82 GLN A O 1
ATOM 591 N N . ASN A 1 83 ? 13.226 -7.378 -18.284 1.00 96.06 83 ASN A N 1
ATOM 592 C CA . ASN A 1 83 ? 12.053 -8.178 -18.619 1.00 96.06 83 ASN A CA 1
ATOM 593 C C . ASN A 1 83 ? 12.269 -9.659 -18.297 1.00 96.06 83 ASN A C 1
ATOM 595 O O . ASN A 1 83 ? 11.363 -10.305 -17.782 1.00 96.06 83 ASN A O 1
ATOM 599 N N . SER A 1 84 ? 13.472 -10.195 -18.539 1.00 95.50 84 SER A N 1
ATOM 600 C CA . SER A 1 84 ? 13.796 -11.592 -18.198 1.00 95.50 84 SER A CA 1
ATOM 601 C C . SER A 1 84 ? 13.811 -11.882 -16.690 1.00 95.50 84 SER A C 1
ATOM 603 O O . SER A 1 84 ? 13.782 -13.044 -16.292 1.00 95.50 84 SER A O 1
ATOM 605 N N . ARG A 1 85 ? 13.828 -10.839 -15.849 1.00 95.31 85 ARG A N 1
ATOM 606 C CA . ARG A 1 85 ? 13.757 -10.921 -14.380 1.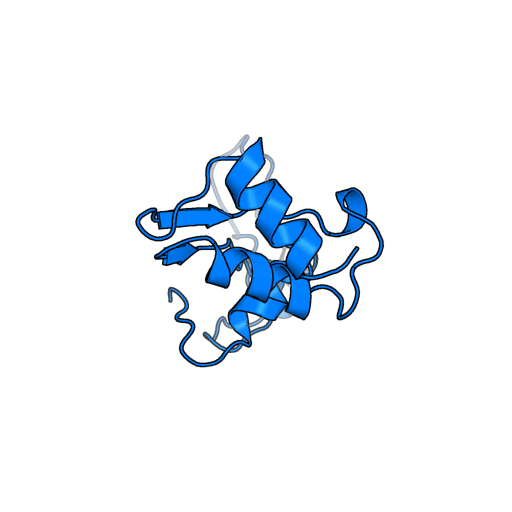00 95.31 85 ARG A CA 1
ATOM 607 C C . ARG A 1 85 ? 12.389 -10.512 -13.827 1.00 95.31 85 ARG A C 1
ATOM 609 O O . ARG A 1 85 ? 12.198 -10.555 -12.612 1.00 95.31 85 ARG A O 1
ATOM 616 N N . ALA A 1 86 ? 11.456 -10.096 -14.685 1.00 96.25 86 ALA A N 1
ATOM 617 C CA . ALA A 1 86 ? 10.125 -9.696 -14.260 1.00 96.25 86 ALA A CA 1
ATOM 618 C C . ALA A 1 86 ? 9.382 -10.884 -13.638 1.00 96.25 86 ALA A C 1
ATOM 620 O O . ALA A 1 86 ? 9.496 -12.032 -14.071 1.00 96.25 86 ALA A O 1
ATOM 621 N N . THR A 1 87 ? 8.609 -10.602 -12.595 1.00 96.31 87 THR A N 1
ATOM 622 C CA . THR A 1 87 ? 7.831 -11.616 -11.881 1.00 96.31 87 THR A CA 1
ATOM 623 C C . THR A 1 87 ? 6.398 -11.644 -12.400 1.00 96.31 87 THR A C 1
ATOM 625 O O . THR A 1 87 ? 5.797 -10.602 -12.644 1.00 96.31 87 THR A O 1
ATOM 628 N N . PHE A 1 88 ? 5.809 -12.834 -12.520 1.00 96.06 88 PHE A N 1
ATOM 629 C CA . PHE A 1 88 ? 4.375 -12.947 -12.784 1.00 96.06 88 PHE A CA 1
ATOM 630 C C . PHE A 1 88 ? 3.565 -12.468 -11.582 1.00 96.06 88 PHE A C 1
ATOM 632 O O . PHE A 1 88 ? 3.800 -12.897 -10.448 1.00 96.06 88 PHE A O 1
ATOM 639 N N . PHE A 1 89 ? 2.573 -11.618 -11.837 1.00 96.69 89 PHE A N 1
ATOM 640 C CA . PHE A 1 89 ? 1.657 -11.187 -10.795 1.00 96.69 89 PHE A CA 1
ATOM 641 C C . PHE A 1 89 ? 0.874 -12.376 -10.225 1.00 96.69 89 PHE A C 1
ATOM 643 O O . PHE A 1 89 ? 0.405 -13.260 -10.944 1.00 96.69 89 PHE A O 1
ATOM 650 N N . ARG A 1 90 ? 0.727 -12.374 -8.900 1.00 94.56 90 ARG A N 1
ATOM 651 C CA . ARG A 1 90 ? -0.187 -13.230 -8.142 1.00 94.56 90 ARG A CA 1
ATOM 652 C C . ARG A 1 90 ? -0.762 -12.382 -7.008 1.00 94.56 90 ARG A C 1
ATOM 654 O O . ARG A 1 90 ? -0.009 -11.578 -6.455 1.00 94.56 90 ARG A O 1
ATOM 661 N N . PRO A 1 91 ? -2.013 -12.597 -6.565 1.00 92.81 91 PRO A N 1
ATOM 662 C CA . PRO A 1 91 ? -2.604 -11.794 -5.489 1.00 92.81 91 PRO A CA 1
ATOM 663 C C . PRO A 1 91 ? -1.762 -11.754 -4.203 1.00 92.81 91 PRO A C 1
ATOM 665 O O . PRO A 1 91 ? -1.710 -10.730 -3.520 1.00 92.81 91 PRO A O 1
ATOM 668 N N . GLY A 1 92 ? -1.044 -12.843 -3.908 1.00 93.38 92 GLY A N 1
ATOM 669 C CA . GLY A 1 92 ? -0.144 -12.957 -2.757 1.00 93.38 92 GLY A CA 1
ATOM 670 C C . GLY A 1 92 ? 1.249 -12.331 -2.919 1.00 93.38 92 GLY A C 1
ATOM 671 O O . GLY A 1 92 ? 2.001 -12.347 -1.950 1.00 93.38 92 GLY A O 1
ATOM 672 N N . LEU A 1 93 ? 1.612 -11.806 -4.097 1.00 96.69 93 LEU A N 1
ATOM 673 C CA . LEU A 1 93 ? 2.919 -11.181 -4.339 1.00 96.69 93 LEU A CA 1
ATOM 674 C C . LEU A 1 93 ? 3.086 -9.938 -3.453 1.00 96.69 93 LEU A C 1
ATOM 676 O O . LEU A 1 93 ? 2.165 -9.132 -3.367 1.00 96.69 93 LEU A O 1
ATOM 680 N N . SER A 1 94 ? 4.235 -9.743 -2.811 1.00 97.25 94 SER A N 1
ATOM 681 C CA . SER A 1 94 ? 4.444 -8.554 -1.974 1.00 97.25 94 SER A CA 1
ATOM 682 C C . SER A 1 94 ? 4.274 -7.254 -2.758 1.00 97.25 94 SER A C 1
ATOM 684 O O . SER A 1 94 ? 4.620 -7.167 -3.940 1.00 97.25 94 SER A O 1
ATOM 686 N N . VAL A 1 95 ? 3.725 -6.244 -2.088 1.00 97.44 95 VAL A N 1
ATOM 687 C CA . VAL A 1 95 ? 3.703 -4.869 -2.586 1.00 97.44 95 VAL A CA 1
ATOM 688 C C . VAL A 1 95 ? 5.144 -4.387 -2.777 1.00 97.44 95 VAL A C 1
ATOM 690 O O . VAL A 1 95 ? 6.032 -4.745 -2.001 1.00 97.44 95 VAL A O 1
ATOM 693 N N . HIS A 1 96 ? 5.393 -3.603 -3.826 1.00 96.81 96 HIS A N 1
ATOM 694 C CA . HIS A 1 96 ? 6.712 -3.021 -4.051 1.00 96.81 96 HIS A CA 1
ATOM 695 C C . HIS A 1 96 ? 7.087 -2.077 -2.888 1.00 96.81 96 HIS A C 1
ATOM 697 O O . HIS A 1 96 ? 6.219 -1.327 -2.430 1.00 96.81 96 HIS A O 1
ATOM 703 N N . PRO A 1 97 ? 8.351 -2.062 -2.419 1.00 94.19 97 PRO A N 1
ATOM 704 C CA . PRO A 1 97 ? 8.779 -1.219 -1.298 1.00 94.19 97 PRO A CA 1
ATOM 705 C C . PRO A 1 97 ? 8.419 0.267 -1.432 1.00 94.19 97 PRO A C 1
ATOM 707 O O . PRO A 1 97 ? 8.084 0.900 -0.433 1.00 94.19 97 PRO A O 1
ATOM 710 N N . ASP A 1 98 ? 8.401 0.799 -2.656 1.00 93.38 98 ASP A N 1
ATOM 711 C CA . ASP A 1 98 ? 8.053 2.202 -2.938 1.00 93.38 98 ASP A CA 1
ATOM 712 C C . ASP A 1 98 ? 6.605 2.578 -2.579 1.00 93.38 98 ASP A C 1
ATOM 714 O O . ASP A 1 98 ? 6.306 3.753 -2.390 1.00 93.38 98 ASP A O 1
ATOM 718 N N . CYS A 1 99 ? 5.685 1.612 -2.464 1.00 94.12 99 CYS A N 1
ATOM 719 C CA . CYS A 1 99 ? 4.331 1.885 -1.961 1.00 94.12 99 CYS A CA 1
ATOM 720 C C . CYS A 1 99 ? 4.276 1.979 -0.426 1.00 94.12 99 CYS A C 1
ATOM 722 O O . CYS A 1 99 ? 3.217 2.254 0.139 1.00 94.12 99 CYS A O 1
ATOM 724 N N . GLY A 1 100 ? 5.396 1.736 0.255 1.00 93.12 100 GLY A N 1
ATOM 725 C CA . GLY A 1 100 ? 5.514 1.795 1.702 1.00 93.12 100 GLY A CA 1
ATOM 726 C C . GLY A 1 100 ? 5.109 0.503 2.414 1.00 93.12 100 GLY A C 1
ATOM 727 O O . GLY A 1 100 ? 4.306 -0.311 1.954 1.00 93.12 100 GLY A O 1
ATOM 728 N N . SER A 1 101 ? 5.655 0.333 3.617 1.00 95.69 101 SER A N 1
ATOM 729 C CA . SER A 1 101 ? 5.444 -0.856 4.452 1.00 95.69 101 SER A CA 1
ATOM 730 C C . SER A 1 101 ? 4.016 -0.992 4.992 1.00 95.69 101 SER A C 1
ATOM 732 O O . SER A 1 101 ? 3.599 -2.091 5.354 1.00 95.69 101 SER A O 1
ATOM 734 N N . VAL A 1 102 ? 3.245 0.099 5.038 1.00 96.94 102 VAL A N 1
ATOM 735 C CA . VAL A 1 102 ? 1.853 0.102 5.523 1.00 96.94 102 VAL A CA 1
ATOM 736 C C . VAL A 1 102 ? 0.915 -0.579 4.527 1.00 96.94 102 VAL A C 1
ATOM 738 O O . VAL A 1 102 ? 0.058 -1.355 4.945 1.00 96.94 102 VAL A O 1
ATOM 741 N N . ALA A 1 103 ? 1.114 -0.362 3.223 1.00 97.25 103 ALA A N 1
ATOM 742 C CA . ALA A 1 103 ? 0.341 -1.036 2.181 1.00 97.25 103 ALA A CA 1
ATOM 743 C C . ALA A 1 103 ? 0.588 -2.555 2.196 1.00 97.25 103 ALA A C 1
ATOM 745 O O . ALA A 1 103 ? -0.359 -3.341 2.134 1.00 97.25 103 ALA A O 1
ATOM 746 N N . GLU A 1 104 ? 1.846 -2.978 2.366 1.00 97.50 104 GLU A N 1
ATOM 747 C CA . GLU A 1 104 ? 2.183 -4.399 2.528 1.00 97.50 104 GLU A CA 1
ATOM 748 C C . GLU A 1 104 ? 1.575 -4.984 3.811 1.00 97.50 104 GLU A C 1
ATOM 750 O O . GLU A 1 104 ? 1.046 -6.098 3.797 1.00 97.50 104 GLU A O 1
ATOM 755 N N . ALA A 1 105 ? 1.589 -4.225 4.912 1.00 97.19 105 ALA A N 1
ATOM 756 C CA . ALA A 1 105 ? 0.963 -4.649 6.158 1.00 97.19 105 ALA A CA 1
ATOM 757 C C . ALA A 1 105 ? -0.553 -4.840 6.003 1.00 97.19 105 ALA A C 1
ATOM 759 O O . ALA A 1 105 ? -1.071 -5.856 6.462 1.00 97.19 105 ALA A O 1
ATOM 760 N N . LEU A 1 106 ? -1.249 -3.918 5.322 1.00 97.31 106 LEU A N 1
ATOM 761 C CA . LEU A 1 106 ? -2.679 -4.046 5.033 1.00 97.31 106 LEU A CA 1
ATOM 762 C C . LEU A 1 106 ? -2.960 -5.276 4.163 1.00 97.31 106 LEU A C 1
ATOM 764 O O . LEU A 1 106 ? -3.834 -6.065 4.505 1.00 97.31 106 LEU A O 1
ATOM 768 N N . ARG A 1 107 ? -2.187 -5.496 3.089 1.00 96.81 107 ARG A N 1
ATOM 769 C CA . ARG A 1 107 ? -2.336 -6.670 2.205 1.00 96.81 107 ARG A CA 1
ATOM 770 C C . ARG A 1 107 ? -2.278 -7.996 2.975 1.00 96.81 107 ARG A C 1
ATOM 772 O O . ARG A 1 107 ? -2.932 -8.960 2.586 1.00 96.81 107 ARG A O 1
ATOM 779 N N . CYS A 1 108 ? -1.479 -8.057 4.039 1.00 96.12 108 CYS A N 1
ATOM 780 C CA . CYS A 1 108 ? -1.298 -9.261 4.849 1.00 96.12 108 CYS A CA 1
ATOM 781 C C . CYS A 1 108 ? -2.382 -9.471 5.922 1.00 96.12 108 CYS A C 1
ATOM 783 O O . CYS A 1 108 ? -2.366 -10.507 6.593 1.00 96.12 108 CYS A O 1
ATOM 785 N N . GLU A 1 109 ? -3.296 -8.521 6.139 1.00 94.56 109 GLU A N 1
ATOM 786 C CA . GLU A 1 109 ? -4.369 -8.689 7.123 1.00 94.56 109 GLU A CA 1
ATOM 787 C C . GLU A 1 109 ? -5.466 -9.638 6.613 1.00 94.56 109 GLU A C 1
ATOM 789 O O . GLU A 1 109 ? -5.754 -9.767 5.421 1.00 94.56 109 GLU A O 1
ATOM 794 N N . LYS A 1 110 ? -6.096 -10.345 7.554 1.00 92.00 110 LYS A N 1
ATOM 795 C CA . LYS A 1 110 ? -7.126 -11.342 7.245 1.00 92.00 110 LYS A CA 1
ATOM 796 C C . LYS A 1 110 ? -8.358 -10.668 6.635 1.00 92.00 110 LYS A C 1
ATOM 798 O O . LYS A 1 110 ? -8.886 -9.723 7.207 1.00 92.00 110 LYS A O 1
ATOM 803 N N . GLY A 1 111 ? -8.860 -11.221 5.530 1.00 91.19 111 GLY A N 1
ATOM 804 C CA . GLY A 1 111 ? -10.081 -10.743 4.869 1.00 91.19 111 GLY A CA 1
ATOM 805 C C . GLY A 1 111 ? -9.866 -9.569 3.911 1.00 91.19 111 GLY A C 1
ATOM 806 O O . GLY A 1 111 ? -10.821 -9.147 3.268 1.00 91.19 111 GLY A O 1
ATOM 807 N N . VAL A 1 112 ? -8.632 -9.072 3.774 1.00 95.88 112 VAL A N 1
ATOM 808 C CA . VAL A 1 112 ? -8.299 -8.050 2.778 1.00 95.88 112 VAL A CA 1
ATOM 809 C C . VAL A 1 112 ? -8.302 -8.663 1.379 1.00 95.88 112 VAL A C 1
ATOM 811 O O . VAL A 1 112 ? -7.752 -9.742 1.147 1.00 95.88 112 VAL A O 1
ATOM 814 N N . LEU A 1 113 ? -8.937 -7.961 0.443 1.00 95.69 113 LEU A N 1
ATOM 815 C CA . LEU A 1 113 ? -9.009 -8.332 -0.966 1.00 95.69 113 LEU A CA 1
ATOM 816 C C . LEU A 1 113 ? -8.005 -7.517 -1.783 1.00 95.69 113 LEU A C 1
ATOM 818 O O . LEU A 1 113 ? -7.631 -6.404 -1.413 1.00 95.69 113 LEU A O 1
ATOM 822 N N . ARG A 1 114 ? -7.591 -8.068 -2.924 1.00 96.25 114 ARG A N 1
ATOM 823 C CA . ARG A 1 114 ? -6.704 -7.401 -3.877 1.00 96.25 114 ARG A CA 1
ATOM 824 C C . ARG A 1 114 ? -7.263 -7.539 -5.284 1.00 96.25 114 ARG A C 1
ATOM 826 O O . ARG A 1 114 ? -7.708 -8.624 -5.654 1.00 96.25 114 ARG A O 1
ATOM 833 N N . SER A 1 115 ? -7.216 -6.452 -6.051 1.00 94.56 115 SER A N 1
ATOM 834 C CA . SER A 1 115 ? -7.532 -6.481 -7.479 1.00 94.56 115 SER A CA 1
ATOM 835 C C . SER A 1 115 ? -6.586 -7.421 -8.235 1.00 94.56 115 SER A C 1
ATOM 837 O O . SER A 1 115 ? -5.426 -7.584 -7.840 1.00 94.56 115 SER A O 1
ATOM 839 N N . LEU A 1 116 ? -7.107 -8.040 -9.298 1.00 88.88 116 LEU A N 1
ATOM 840 C CA . LEU A 1 116 ? -6.340 -8.871 -10.229 1.00 88.88 116 LEU A CA 1
ATOM 841 C C . LEU A 1 116 ? -5.616 -8.027 -11.277 1.00 88.88 116 LEU A C 1
ATOM 843 O O . LEU A 1 116 ? -6.157 -6.955 -11.630 1.00 88.88 116 LEU A O 1
#